Protein AF-A0A2M8LCT4-F1 (afdb_monomer)

Organism: NCBI:txid1975024

Structure (mmCIF, N/CA/C/O backbone):
data_AF-A0A2M8LCT4-F1
#
_entry.id   AF-A0A2M8LCT4-F1
#
loop_
_atom_site.group_PDB
_atom_site.id
_atom_site.type_symbol
_atom_site.label_atom_id
_atom_site.label_alt_id
_atom_site.label_comp_id
_atom_site.label_asym_id
_atom_site.label_entity_id
_atom_site.label_seq_id
_atom_site.pdbx_PDB_ins_code
_atom_site.Cartn_x
_atom_site.Cartn_y
_atom_site.Cartn_z
_atom_site.occupancy
_atom_site.B_iso_or_equiv
_atom_site.auth_seq_id
_atom_site.auth_comp_id
_atom_site.auth_asym_id
_atom_site.auth_atom_id
_atom_site.pdbx_PDB_model_num
ATOM 1 N N . MET A 1 1 ? -3.268 11.210 16.596 1.00 45.44 1 MET A N 1
ATOM 2 C CA . MET A 1 1 ? -3.326 10.700 17.987 1.00 45.44 1 MET A CA 1
ATOM 3 C C . MET A 1 1 ? -3.047 11.845 18.972 1.00 45.44 1 MET A C 1
ATOM 5 O O . MET A 1 1 ? -1.899 12.253 19.108 1.00 45.44 1 MET A O 1
ATOM 9 N N . LYS A 1 2 ? -4.068 12.430 19.618 1.00 29.05 2 LYS A N 1
ATOM 10 C CA . LYS A 1 2 ? -3.869 13.381 20.733 1.00 29.05 2 LYS A CA 1
ATOM 11 C C . LYS A 1 2 ? -3.917 12.581 22.035 1.00 29.05 2 LYS A C 1
ATOM 13 O O . LYS A 1 2 ? -4.953 12.016 22.354 1.00 29.05 2 LYS A O 1
ATOM 18 N N . ARG A 1 3 ? -2.804 12.500 22.772 1.00 35.28 3 ARG A N 1
ATOM 19 C CA . ARG A 1 3 ? -2.816 11.950 24.136 1.00 35.28 3 ARG A CA 1
ATOM 20 C C . ARG A 1 3 ? -3.340 13.025 25.076 1.00 35.28 3 ARG A C 1
ATOM 22 O O . ARG A 1 3 ? -2.606 13.949 25.411 1.00 35.28 3 ARG A O 1
ATOM 29 N N . VAL A 1 4 ? -4.581 12.884 25.515 1.00 40.88 4 VAL A N 1
ATOM 30 C CA . VAL A 1 4 ? -5.091 13.583 26.694 1.00 40.88 4 VAL A CA 1
ATOM 31 C C . VAL A 1 4 ? -5.464 12.484 27.693 1.00 40.88 4 VAL A C 1
ATOM 33 O O . VAL A 1 4 ? -6.215 11.571 27.370 1.00 40.88 4 VAL A O 1
ATOM 36 N N . SER A 1 5 ? -4.815 12.490 28.860 1.00 39.59 5 SER A N 1
ATOM 37 C CA . SER A 1 5 ? -5.159 11.672 30.040 1.00 39.59 5 SER A CA 1
ATOM 38 C C . SER A 1 5 ? -5.339 10.149 29.860 1.00 39.59 5 SER A C 1
ATOM 40 O O . SER A 1 5 ? -6.314 9.591 30.348 1.00 39.59 5 SER A O 1
ATOM 42 N N . GLY A 1 6 ? -4.413 9.440 29.200 1.00 42.62 6 GLY A N 1
ATOM 43 C CA . GLY A 1 6 ? -4.412 7.960 29.196 1.00 42.62 6 GLY A CA 1
ATOM 44 C C . GLY A 1 6 ? -5.571 7.294 28.437 1.00 42.62 6 GLY A C 1
ATOM 45 O O . GLY A 1 6 ? -5.682 6.071 28.446 1.00 42.62 6 GLY A O 1
ATOM 46 N N . ILE A 1 7 ? -6.403 8.083 27.757 1.00 41.94 7 ILE A N 1
ATOM 47 C CA . ILE A 1 7 ? -7.499 7.625 26.910 1.00 41.94 7 ILE A CA 1
ATOM 48 C C . ILE A 1 7 ? -7.007 7.696 25.460 1.00 41.94 7 ILE A C 1
ATOM 50 O O . ILE A 1 7 ? -6.542 8.741 25.002 1.00 41.94 7 ILE A O 1
ATOM 54 N N . VAL A 1 8 ? -7.050 6.567 24.748 1.00 48.81 8 VAL A N 1
ATOM 55 C CA . VAL A 1 8 ? -6.755 6.504 23.310 1.00 48.81 8 VAL A CA 1
ATOM 56 C C . VAL A 1 8 ? -8.085 6.454 22.572 1.00 48.81 8 VAL A C 1
ATOM 58 O O . VAL A 1 8 ? -8.769 5.435 22.592 1.00 48.81 8 VAL A O 1
ATOM 61 N N . GLU A 1 9 ? -8.466 7.568 21.955 1.00 51.34 9 GLU A N 1
ATOM 62 C CA . GLU A 1 9 ? -9.637 7.643 21.080 1.00 51.34 9 GLU A CA 1
ATOM 63 C C . GLU A 1 9 ? -9.247 7.251 19.653 1.00 51.34 9 GLU A C 1
ATOM 65 O O . GLU A 1 9 ? -8.286 7.786 19.088 1.00 51.34 9 GLU A O 1
ATOM 70 N N . ASN A 1 10 ? -9.996 6.312 19.069 1.00 56.50 10 ASN A N 1
ATOM 71 C CA . ASN A 1 10 ? -9.787 5.874 17.696 1.00 56.50 10 ASN A CA 1
ATOM 72 C C . ASN A 1 10 ? -10.586 6.743 16.707 1.00 56.50 10 ASN A C 1
ATOM 74 O O . ASN A 1 10 ? -11.798 6.569 16.540 1.00 56.50 10 ASN A O 1
ATOM 78 N N . TYR A 1 11 ? -9.889 7.659 16.036 1.00 60.97 11 TYR A N 1
ATOM 79 C CA . TYR A 1 11 ? -10.403 8.459 14.920 1.00 60.97 11 TYR A CA 1
ATOM 80 C C . TYR A 1 11 ? -10.059 7.775 13.593 1.00 60.97 11 TYR A C 1
ATOM 82 O O . TYR A 1 11 ? -9.207 8.248 12.848 1.00 60.97 11 TYR A O 1
ATOM 90 N N . TYR A 1 12 ? -10.676 6.619 13.353 1.00 68.44 12 TYR A N 1
ATOM 91 C CA . TYR A 1 12 ? -10.445 5.816 12.155 1.00 68.44 12 TYR A CA 1
ATOM 92 C C . TYR A 1 12 ? -11.190 6.321 10.908 1.00 68.44 12 TYR A C 1
ATOM 94 O O . TYR A 1 12 ? -10.538 6.490 9.879 1.00 68.44 12 TYR A O 1
ATOM 102 N N . PRO A 1 13 ? -12.511 6.594 10.940 1.00 71.94 13 PRO A N 1
ATOM 103 C CA . PRO A 1 13 ? -13.181 7.109 9.753 1.00 71.94 13 PRO A CA 1
ATOM 104 C C . PRO A 1 13 ? -12.721 8.537 9.426 1.00 71.94 13 PRO A C 1
ATOM 106 O O . PRO A 1 13 ? -12.464 9.356 10.318 1.00 71.94 13 PRO A O 1
ATOM 109 N N . ILE A 1 14 ? -12.637 8.840 8.130 1.00 71.25 14 ILE A N 1
ATOM 110 C CA . ILE A 1 14 ? -12.390 10.197 7.627 1.00 71.25 14 ILE A CA 1
ATOM 111 C C . ILE A 1 14 ? -13.725 10.944 7.673 1.00 71.25 14 ILE A C 1
ATOM 113 O O . ILE A 1 14 ? -14.616 10.689 6.864 1.00 71.25 14 ILE A O 1
ATOM 117 N N . LEU A 1 15 ? -13.879 11.842 8.646 1.00 74.00 15 LEU A N 1
ATOM 118 C CA . LEU A 1 15 ? -15.118 12.598 8.868 1.00 74.00 15 LEU A CA 1
ATOM 119 C C . LEU A 1 15 ? -14.940 14.101 8.622 1.00 74.00 15 LEU A C 1
ATOM 121 O O . LEU A 1 15 ? -15.905 14.787 8.295 1.00 74.00 15 LEU A O 1
ATOM 125 N N . GLU A 1 16 ? -13.717 14.616 8.754 1.00 74.88 16 GLU A N 1
ATOM 126 C CA . GLU A 1 16 ? -13.397 16.038 8.622 1.00 74.88 16 GLU A CA 1
ATOM 127 C C . GLU A 1 16 ? -12.489 16.324 7.420 1.00 74.88 16 GLU A C 1
ATOM 129 O O . GLU A 1 16 ? -11.596 15.542 7.100 1.00 74.88 16 GLU A O 1
ATOM 134 N N . GLU A 1 17 ? -12.644 17.501 6.806 1.00 71.31 17 GLU A N 1
ATOM 135 C CA . GLU A 1 17 ? -11.885 17.930 5.618 1.00 71.31 17 GLU A CA 1
ATOM 136 C C . GLU A 1 17 ? -10.357 17.880 5.826 1.00 71.31 17 GLU A C 1
ATOM 138 O O . GLU A 1 17 ? -9.614 17.398 4.976 1.00 71.31 17 GLU A O 1
ATOM 143 N N . LYS A 1 18 ? -9.886 18.251 7.023 1.00 72.56 18 LYS A N 1
ATOM 144 C CA . LYS A 1 18 ? -8.459 18.219 7.390 1.00 72.56 18 LYS A CA 1
ATOM 145 C C . LYS A 1 18 ? -7.832 16.818 7.366 1.00 72.56 18 LYS A C 1
ATOM 147 O O . LYS A 1 18 ? -6.611 16.701 7.350 1.00 72.56 18 LYS A O 1
ATOM 152 N N . GLN A 1 19 ? -8.641 15.758 7.459 1.00 70.06 19 GLN A N 1
ATOM 153 C CA . GLN A 1 19 ? -8.144 14.382 7.409 1.00 70.06 19 GLN A CA 1
ATOM 154 C C . GLN A 1 19 ? -7.833 13.973 5.966 1.00 70.06 19 GLN A C 1
ATOM 156 O O . GLN A 1 19 ? -6.891 13.219 5.759 1.00 70.06 19 GLN A O 1
ATOM 161 N N . TYR A 1 20 ? -8.542 14.529 4.974 1.00 67.81 20 TYR A N 1
ATOM 162 C CA . TYR A 1 20 ? -8.354 14.173 3.568 1.00 67.81 20 TYR A CA 1
ATOM 163 C C . TYR A 1 20 ? -6.941 14.491 3.077 1.00 67.81 20 TYR A C 1
ATOM 165 O O . TYR A 1 20 ? -6.348 13.656 2.406 1.00 67.81 20 TYR A O 1
ATOM 173 N N . GLU A 1 21 ? -6.361 15.633 3.463 1.00 65.44 21 GLU A N 1
ATOM 174 C CA . GLU A 1 21 ? -5.018 16.049 3.015 1.00 65.44 21 GLU A CA 1
ATOM 175 C C . GLU A 1 21 ? -3.905 15.037 3.339 1.00 65.44 21 GLU A C 1
ATOM 177 O O . GLU A 1 21 ? -2.879 15.016 2.662 1.00 65.44 21 GLU A O 1
ATOM 182 N N . ALA A 1 22 ? -4.098 14.195 4.359 1.00 66.69 22 ALA A N 1
ATOM 183 C CA . ALA A 1 22 ? -3.139 13.172 4.774 1.00 66.69 22 ALA A CA 1
ATOM 184 C C . ALA A 1 22 ? -3.556 11.740 4.382 1.00 66.69 22 ALA A C 1
ATOM 186 O O . ALA A 1 22 ? -2.864 10.791 4.751 1.00 66.69 22 ALA A O 1
ATOM 187 N N . SER A 1 23 ? -4.672 11.576 3.666 1.00 70.81 23 SER A N 1
ATOM 188 C CA . SER A 1 23 ? -5.305 10.275 3.406 1.00 70.81 23 SER A CA 1
ATOM 189 C C . SER A 1 23 ? -5.198 9.782 1.962 1.00 70.81 23 SER A C 1
ATOM 191 O O . SER A 1 23 ? -5.630 8.665 1.693 1.00 70.81 23 SER A O 1
ATOM 193 N N . PHE A 1 24 ? -4.632 10.571 1.049 1.00 82.88 24 PHE A N 1
ATOM 194 C CA . PHE A 1 24 ? -4.376 10.166 -0.334 1.00 82.88 24 PHE A CA 1
ATOM 195 C C . PHE A 1 24 ? -2.974 10.588 -0.780 1.00 82.88 24 PHE A C 1
ATOM 197 O O . PHE A 1 24 ? -2.354 11.503 -0.228 1.00 82.88 24 PHE A O 1
ATOM 204 N N . PHE A 1 25 ? -2.454 9.912 -1.795 1.00 87.00 25 PHE A N 1
ATOM 205 C CA . PHE A 1 25 ? -1.185 10.219 -2.422 1.00 87.00 25 PHE A CA 1
ATOM 206 C C . PHE A 1 25 ? -1.197 11.639 -2.999 1.00 87.00 25 PHE A C 1
ATOM 208 O O . PHE A 1 25 ? -2.123 12.011 -3.721 1.00 87.00 25 PHE A O 1
ATOM 215 N N . PRO A 1 26 ? -0.122 12.423 -2.807 1.00 89.31 26 PRO A N 1
ATOM 216 C CA . PRO A 1 26 ? 0.034 13.693 -3.502 1.00 89.31 26 PRO A CA 1
ATOM 217 C C . PRO A 1 26 ? -0.147 13.541 -5.016 1.00 89.31 26 PRO A C 1
ATOM 219 O O . PRO A 1 26 ? 0.281 12.539 -5.592 1.00 89.31 26 PRO A O 1
ATOM 222 N N . TRP A 1 27 ? -0.693 14.561 -5.680 1.00 89.12 27 TRP A N 1
ATOM 223 C CA . TRP A 1 27 ? -0.995 14.536 -7.122 1.00 89.12 27 TRP A CA 1
ATOM 224 C C . TRP A 1 27 ? 0.219 14.199 -8.011 1.00 89.12 27 TRP A C 1
ATOM 226 O O . TRP A 1 27 ? 0.068 13.677 -9.112 1.00 89.12 27 TRP A O 1
ATOM 236 N N . TYR A 1 28 ? 1.436 14.460 -7.524 1.00 92.94 28 TYR A N 1
ATOM 237 C CA . TYR A 1 28 ? 2.694 14.160 -8.211 1.00 92.94 28 TYR A CA 1
ATOM 238 C C . TYR A 1 28 ? 3.213 12.727 -7.985 1.00 92.94 28 TYR A C 1
ATOM 240 O O . TYR A 1 28 ? 4.224 12.345 -8.574 1.00 92.94 28 TYR A O 1
ATOM 248 N N . SER A 1 29 ? 2.559 11.916 -7.150 1.00 93.81 29 SER A N 1
ATOM 249 C CA . SER A 1 29 ? 3.045 10.578 -6.771 1.00 93.81 29 SER A CA 1
ATOM 250 C C . SER A 1 29 ? 3.181 9.640 -7.966 1.00 93.81 29 SER A C 1
ATOM 252 O O . SER A 1 29 ? 4.176 8.926 -8.060 1.00 93.81 29 SER A O 1
ATOM 254 N N . LEU A 1 30 ? 2.252 9.699 -8.931 1.00 95.00 30 LEU A N 1
ATOM 255 C CA . LEU A 1 30 ? 2.335 8.890 -10.151 1.00 95.00 30 LEU A CA 1
ATOM 256 C C . LEU A 1 30 ? 3.608 9.199 -10.940 1.00 95.00 30 LEU A C 1
ATOM 258 O O . LEU A 1 30 ? 4.281 8.280 -11.403 1.00 95.00 30 LEU A O 1
ATOM 262 N N . LEU A 1 31 ? 3.959 10.481 -11.062 1.00 96.88 31 LEU A N 1
ATOM 263 C CA . LEU A 1 31 ? 5.173 10.912 -11.749 1.00 96.88 31 LEU A CA 1
ATOM 264 C C . LEU A 1 31 ? 6.424 10.426 -11.011 1.00 96.88 31 LEU A C 1
ATOM 266 O O . LEU A 1 31 ? 7.339 9.905 -11.642 1.00 96.88 31 LEU A O 1
ATOM 270 N N . VAL A 1 32 ? 6.453 10.567 -9.683 1.00 97.12 32 VAL A N 1
ATOM 271 C CA . VAL A 1 32 ? 7.595 10.154 -8.856 1.00 97.12 32 VA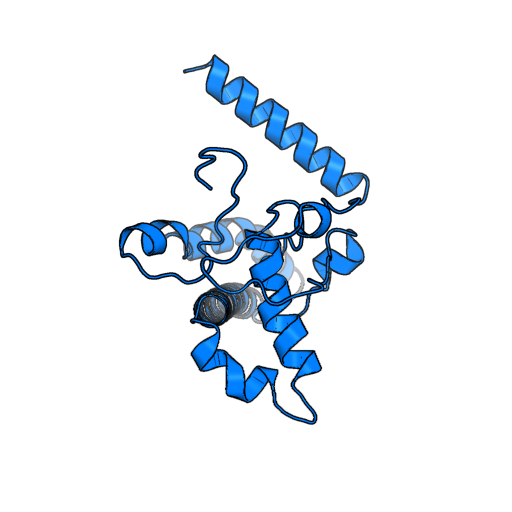L A CA 1
ATOM 272 C C . VAL A 1 32 ? 7.803 8.642 -8.921 1.00 97.12 32 VAL A C 1
ATOM 274 O O . VAL A 1 32 ? 8.909 8.198 -9.227 1.00 97.12 32 VAL A O 1
ATOM 277 N N . PHE A 1 33 ? 6.757 7.842 -8.696 1.00 96.38 33 PHE A N 1
ATOM 278 C CA . PHE A 1 33 ? 6.856 6.382 -8.775 1.00 96.38 33 PHE A CA 1
ATOM 279 C C . PHE A 1 33 ? 7.216 5.909 -10.180 1.00 96.38 33 PHE A C 1
ATOM 281 O O . PHE A 1 33 ? 8.072 5.037 -10.326 1.00 96.38 33 PHE A O 1
ATOM 288 N N . SER A 1 34 ? 6.630 6.527 -11.209 1.00 97.38 34 SER A N 1
ATOM 289 C CA . SER A 1 34 ? 7.002 6.251 -12.597 1.00 97.38 34 SER A CA 1
ATOM 290 C C . SER A 1 34 ? 8.481 6.539 -12.829 1.00 97.38 34 SER A C 1
ATOM 292 O O . SER A 1 34 ? 9.182 5.659 -13.311 1.00 97.38 34 SER A O 1
ATOM 294 N N . GLY A 1 35 ? 8.976 7.709 -12.415 1.00 97.88 35 GLY A N 1
ATOM 295 C CA . GLY A 1 35 ? 10.376 8.100 -12.584 1.00 97.88 35 GLY A CA 1
ATOM 296 C C . GLY A 1 35 ? 11.363 7.178 -11.865 1.00 97.88 35 GLY A C 1
ATOM 297 O O . GLY A 1 35 ? 12.400 6.839 -12.430 1.00 97.88 35 GLY A O 1
ATOM 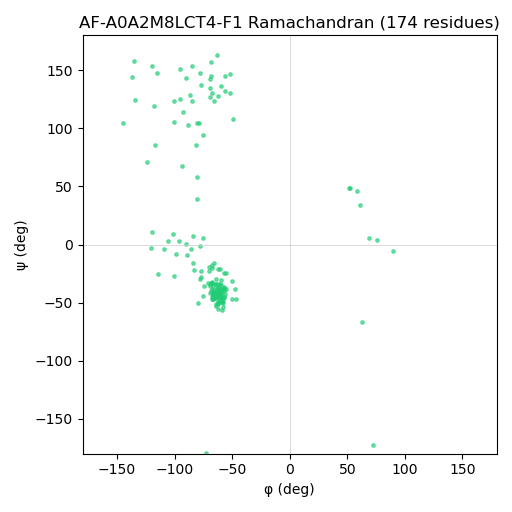298 N N . ILE A 1 36 ? 11.028 6.718 -10.654 1.00 97.62 36 ILE A N 1
ATOM 299 C CA . ILE A 1 36 ? 11.837 5.736 -9.913 1.00 97.62 36 ILE A CA 1
ATOM 300 C C . ILE A 1 36 ? 11.862 4.377 -10.634 1.00 97.62 36 ILE A C 1
ATOM 302 O O . ILE A 1 36 ? 12.907 3.730 -10.672 1.00 97.62 36 ILE A O 1
ATOM 306 N N . ALA A 1 37 ? 10.740 3.942 -11.215 1.00 97.25 37 ALA A N 1
ATOM 307 C CA . ALA A 1 37 ? 10.619 2.644 -11.882 1.00 97.25 37 ALA A CA 1
ATOM 308 C C . ALA A 1 37 ? 11.135 2.636 -13.335 1.00 97.25 37 ALA A C 1
ATOM 310 O O . ALA A 1 37 ? 11.492 1.576 -13.859 1.00 97.25 37 ALA A O 1
ATOM 311 N N . THR A 1 38 ? 11.207 3.801 -13.992 1.00 98.19 38 THR A N 1
ATOM 312 C CA . THR A 1 38 ? 11.632 3.948 -15.393 1.00 98.19 38 THR A CA 1
ATOM 313 C C . THR A 1 38 ? 12.950 3.234 -15.711 1.00 98.19 38 THR A C 1
ATOM 315 O O . THR A 1 38 ? 12.969 2.518 -16.712 1.00 98.19 38 THR A O 1
ATOM 318 N N . PRO A 1 39 ? 14.040 3.349 -14.920 1.00 98.25 39 PRO A N 1
ATOM 319 C CA . PRO A 1 39 ? 15.295 2.657 -15.223 1.00 98.25 39 PRO A CA 1
ATOM 320 C C . PRO A 1 39 ? 15.119 1.138 -15.341 1.00 98.25 39 PRO A C 1
ATOM 322 O O . PRO A 1 39 ? 15.653 0.517 -16.259 1.00 98.25 39 PRO A O 1
ATOM 325 N N . THR A 1 40 ? 14.307 0.547 -14.462 1.00 97.75 40 THR A N 1
ATOM 326 C CA . THR A 1 40 ? 13.966 -0.877 -14.496 1.00 97.75 40 THR A CA 1
ATOM 327 C C . THR A 1 40 ? 13.142 -1.223 -15.734 1.00 97.75 40 THR A C 1
ATOM 329 O O . THR A 1 40 ? 13.443 -2.205 -16.412 1.00 97.75 40 THR A O 1
ATOM 332 N N . PHE A 1 41 ? 12.139 -0.412 -16.081 1.00 98.00 41 PHE A N 1
ATOM 333 C CA . PHE A 1 41 ? 11.329 -0.648 -17.280 1.00 98.00 41 PHE A CA 1
ATOM 334 C C . PHE A 1 41 ? 12.143 -0.529 -18.568 1.00 98.00 41 PHE A C 1
ATOM 336 O O . PHE A 1 41 ? 11.993 -1.367 -19.451 1.00 98.00 41 PHE A O 1
ATOM 343 N N . VAL A 1 42 ? 13.030 0.463 -18.669 1.00 98.19 42 VAL A N 1
ATOM 344 C CA . VAL A 1 42 ? 13.933 0.638 -19.817 1.00 98.19 42 VAL A CA 1
ATOM 345 C C . VAL A 1 42 ? 14.874 -0.555 -19.946 1.00 98.19 42 VAL A C 1
ATOM 347 O O . VAL A 1 42 ? 15.027 -1.087 -21.044 1.00 98.19 42 VAL A O 1
ATOM 350 N N . PHE A 1 43 ? 15.453 -1.020 -18.835 1.00 98.25 43 PHE A N 1
ATOM 351 C CA . PHE A 1 43 ? 16.296 -2.214 -18.832 1.00 98.25 43 PHE A CA 1
ATOM 352 C C . PHE A 1 43 ? 15.541 -3.443 -19.356 1.00 98.25 43 PHE A C 1
ATOM 354 O O . PHE A 1 43 ? 16.009 -4.111 -20.276 1.00 98.25 43 PHE A O 1
ATOM 361 N N . PHE A 1 44 ? 14.344 -3.722 -18.837 1.00 98.12 44 PHE A N 1
ATOM 362 C CA . PHE A 1 44 ? 13.563 -4.877 -19.286 1.00 98.12 44 PHE A CA 1
ATOM 363 C C . PHE A 1 44 ? 13.021 -4.725 -20.710 1.00 98.12 44 PHE A C 1
ATOM 365 O O . PHE A 1 44 ? 12.979 -5.711 -21.440 1.00 98.12 44 PHE A O 1
ATOM 372 N N . GLN A 1 45 ? 12.659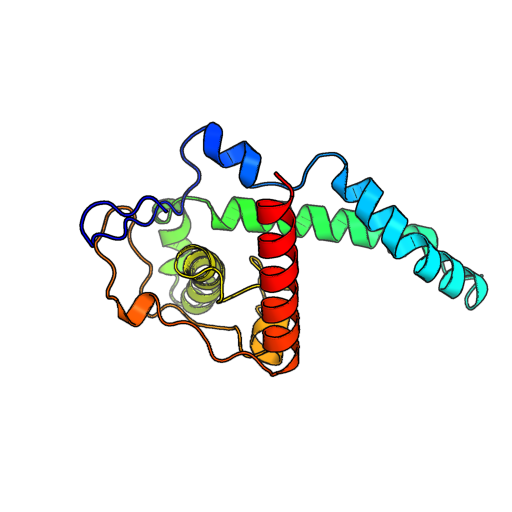 -3.514 -21.136 1.00 98.00 45 GLN A N 1
ATOM 373 C CA . GLN A 1 45 ? 12.282 -3.235 -22.522 1.00 98.00 45 GLN A CA 1
ATOM 374 C C . GLN A 1 45 ? 13.450 -3.498 -23.477 1.00 98.00 45 GLN A C 1
ATOM 376 O O . GLN A 1 45 ? 13.235 -3.982 -24.583 1.00 98.00 45 GLN A O 1
ATOM 381 N N . TRP A 1 46 ? 14.681 -3.197 -23.057 1.00 97.75 46 TRP A N 1
ATOM 382 C CA . TRP A 1 46 ? 15.881 -3.479 -23.839 1.00 97.75 46 TRP A CA 1
ATOM 383 C C . TRP A 1 46 ? 16.171 -4.983 -23.944 1.00 97.75 46 TRP A C 1
ATOM 385 O O . TRP A 1 46 ? 16.478 -5.465 -25.032 1.00 97.75 46 TRP A O 1
ATOM 395 N N . VAL A 1 47 ? 16.018 -5.735 -22.848 1.00 98.31 47 VAL A N 1
ATOM 396 C CA . VAL A 1 47 ? 16.200 -7.201 -22.835 1.00 98.31 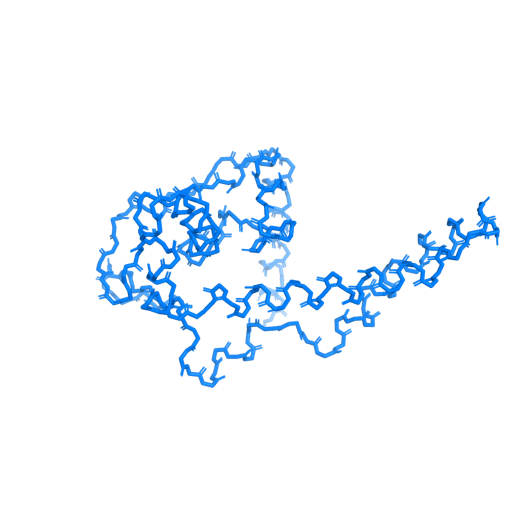47 VAL A CA 1
ATOM 397 C C . VAL A 1 47 ? 15.087 -7.924 -23.607 1.00 98.31 47 VAL A C 1
ATOM 399 O O . VAL A 1 47 ? 15.348 -8.916 -24.286 1.00 98.31 47 VAL A O 1
ATOM 402 N N . PHE A 1 48 ? 13.852 -7.420 -23.540 1.00 97.75 48 PHE A N 1
ATOM 403 C CA . PHE A 1 48 ? 12.667 -8.014 -24.165 1.00 97.75 48 PHE A CA 1
ATOM 404 C C . PHE A 1 48 ? 11.961 -7.009 -25.096 1.00 97.75 48 PHE A C 1
ATOM 406 O O . PHE A 1 48 ? 10.855 -6.551 -24.795 1.00 97.75 48 PHE A O 1
ATOM 413 N N . PRO A 1 49 ? 12.558 -6.668 -26.254 1.00 96.19 49 PRO A N 1
ATOM 414 C CA . PRO A 1 49 ? 12.106 -5.556 -27.098 1.00 96.19 49 PRO A CA 1
ATOM 415 C C . PRO A 1 49 ? 10.737 -5.765 -27.750 1.00 96.19 49 PRO A C 1
ATOM 417 O O . PRO A 1 49 ? 10.100 -4.797 -28.152 1.00 96.19 49 PRO A O 1
ATOM 420 N N . THR A 1 50 ? 10.269 -7.008 -27.856 1.00 97.75 50 THR A N 1
ATOM 421 C CA . THR A 1 50 ? 8.959 -7.341 -28.434 1.00 97.75 50 THR A CA 1
ATOM 422 C C . THR A 1 50 ? 7.810 -7.222 -27.435 1.00 97.75 50 THR A C 1
ATOM 424 O O . THR A 1 50 ? 6.650 -7.196 -27.846 1.00 97.75 50 THR A O 1
ATOM 427 N N . LEU A 1 51 ? 8.104 -7.155 -26.133 1.00 97.31 51 LEU A N 1
ATOM 428 C CA . LEU A 1 51 ? 7.092 -6.998 -25.093 1.00 97.31 51 LEU A CA 1
ATOM 429 C C . LEU A 1 51 ? 6.839 -5.509 -24.822 1.00 97.31 51 LEU A C 1
ATOM 431 O O . LEU A 1 51 ? 7.786 -4.725 -24.811 1.00 97.31 51 LEU A O 1
ATOM 435 N N . PRO A 1 52 ? 5.593 -5.090 -24.547 1.00 97.25 52 PRO A N 1
ATOM 436 C CA . PRO A 1 52 ? 5.266 -3.696 -24.254 1.00 97.25 52 PRO A CA 1
ATOM 437 C C . PRO A 1 52 ? 5.582 -3.345 -22.788 1.00 97.25 52 PRO A C 1
ATOM 439 O O . PRO A 1 52 ? 4.695 -2.946 -22.035 1.00 97.25 52 PRO A O 1
ATOM 442 N N . ILE A 1 53 ? 6.837 -3.514 -22.360 1.00 98.06 53 ILE A N 1
ATOM 443 C CA . ILE A 1 53 ? 7.258 -3.360 -20.958 1.00 98.06 53 ILE A CA 1
ATOM 444 C C . ILE A 1 53 ? 7.000 -1.946 -20.444 1.00 98.06 53 ILE A C 1
ATOM 446 O O . ILE A 1 53 ? 6.475 -1.796 -19.345 1.00 98.06 53 ILE A O 1
ATOM 450 N N . LEU A 1 54 ? 7.328 -0.910 -21.222 1.00 97.19 54 LEU A N 1
ATOM 451 C CA . LEU A 1 54 ? 7.103 0.475 -20.793 1.00 97.19 54 LEU A CA 1
ATOM 452 C C . LEU A 1 54 ? 5.612 0.759 -20.580 1.00 97.19 54 LEU A C 1
ATOM 454 O O . LEU A 1 54 ? 5.225 1.261 -19.528 1.00 97.19 54 LEU A O 1
ATOM 458 N N . LEU A 1 55 ? 4.770 0.392 -21.551 1.00 97.56 55 LEU A N 1
ATOM 459 C CA . LEU A 1 55 ? 3.324 0.583 -21.452 1.00 97.56 55 LEU A CA 1
ATOM 460 C C . LEU A 1 55 ? 2.748 -0.215 -20.275 1.00 97.56 55 LEU A C 1
ATOM 462 O O . LEU A 1 55 ? 2.077 0.356 -19.423 1.00 97.56 55 LEU A O 1
ATOM 466 N N . GLY A 1 56 ? 3.062 -1.511 -20.190 1.00 97.50 56 GLY A N 1
ATOM 467 C CA . GLY A 1 56 ? 2.587 -2.381 -19.116 1.00 97.50 56 GLY A CA 1
ATOM 468 C C . GLY A 1 56 ? 3.071 -1.942 -17.734 1.00 97.50 56 GLY A C 1
ATOM 469 O O . GLY A 1 56 ? 2.296 -1.966 -16.783 1.00 97.50 56 GLY A O 1
ATOM 470 N N . GLY A 1 57 ? 4.318 -1.482 -17.625 1.00 97.12 57 GLY A N 1
ATOM 471 C CA . GLY A 1 57 ? 4.906 -0.979 -16.387 1.00 97.12 57 GLY A CA 1
ATOM 472 C C . GLY A 1 57 ? 4.205 0.278 -15.880 1.00 97.12 57 GLY A C 1
ATOM 473 O O . GLY A 1 57 ? 3.731 0.297 -14.744 1.00 97.12 57 GLY A O 1
ATOM 474 N N . TYR A 1 58 ? 4.063 1.306 -16.724 1.00 98.00 58 TYR A N 1
ATOM 475 C CA . TYR A 1 58 ? 3.376 2.540 -16.326 1.00 98.00 58 TYR A CA 1
ATOM 476 C C . TYR A 1 58 ? 1.882 2.323 -16.072 1.00 98.00 58 TYR A C 1
ATOM 478 O O . TYR A 1 58 ? 1.354 2.835 -15.084 1.00 98.00 58 TYR A O 1
ATOM 486 N N . SER A 1 59 ? 1.201 1.524 -16.903 1.00 97.75 59 SER A N 1
ATOM 487 C CA . SER A 1 59 ? -0.191 1.136 -16.646 1.00 97.75 59 SER A CA 1
ATOM 488 C C . SER A 1 59 ? -0.328 0.354 -15.339 1.00 97.75 59 SER A C 1
ATOM 490 O O . SER A 1 59 ? -1.282 0.578 -14.601 1.00 97.75 59 SER A O 1
ATOM 492 N N . GLY A 1 60 ? 0.636 -0.513 -15.019 1.00 95.81 60 GLY A N 1
ATOM 493 C CA . GLY A 1 60 ? 0.689 -1.252 -13.760 1.00 95.81 60 GLY A CA 1
ATOM 494 C C . GLY A 1 60 ? 0.826 -0.338 -12.543 1.00 95.81 60 GLY A C 1
ATOM 495 O O . GLY A 1 60 ? 0.089 -0.514 -11.577 1.00 95.81 60 GLY A O 1
ATOM 496 N N . ILE A 1 61 ? 1.696 0.678 -12.601 1.00 95.88 61 ILE A N 1
ATOM 497 C CA . ILE A 1 61 ? 1.820 1.684 -11.529 1.00 95.88 61 ILE A CA 1
ATOM 498 C C . ILE A 1 61 ? 0.507 2.451 -11.364 1.00 95.88 61 ILE A C 1
ATOM 500 O O . ILE A 1 61 ?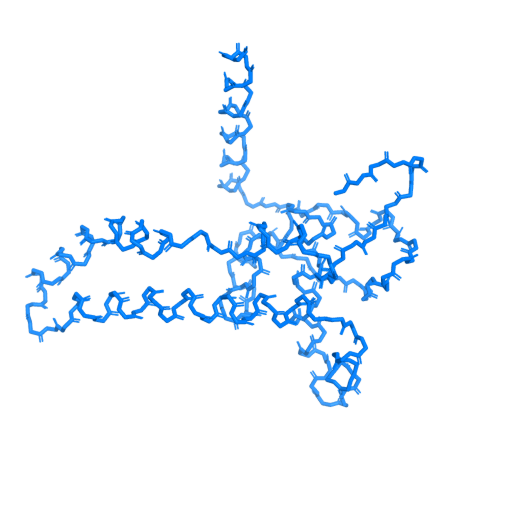 -0.006 2.545 -10.251 1.00 95.88 61 ILE A O 1
ATOM 504 N N . ALA A 1 62 ? -0.059 2.964 -12.460 1.00 95.62 62 ALA A N 1
ATOM 505 C CA . ALA A 1 62 ? -1.304 3.726 -12.415 1.00 95.62 62 ALA A CA 1
ATOM 506 C C . ALA A 1 62 ? -2.460 2.896 -11.832 1.00 95.62 62 ALA A C 1
ATOM 508 O O . ALA A 1 62 ? -3.178 3.367 -10.951 1.00 95.62 62 ALA A O 1
ATOM 509 N N . LEU A 1 63 ? -2.602 1.641 -12.273 1.00 94.56 63 LEU A N 1
ATOM 510 C CA . LEU A 1 63 ? -3.613 0.722 -11.757 1.00 94.56 63 LEU A CA 1
ATOM 511 C C . LEU A 1 63 ? -3.372 0.383 -10.281 1.00 94.56 63 LEU A C 1
ATOM 513 O O . LEU A 1 63 ? -4.319 0.370 -9.501 1.00 94.56 63 LEU A O 1
ATOM 517 N N . SER A 1 64 ? -2.120 0.147 -9.883 1.00 91.81 64 SER A N 1
ATOM 518 C CA . SER A 1 64 ? -1.768 -0.127 -8.488 1.00 91.81 64 SER A CA 1
ATOM 519 C C . SER A 1 64 ? -2.129 1.044 -7.578 1.00 91.81 64 SER A C 1
ATOM 521 O O . SER A 1 64 ? -2.702 0.824 -6.515 1.00 91.81 64 SER A O 1
ATOM 523 N N . MET A 1 65 ? -1.825 2.277 -7.991 1.00 92.12 65 MET A N 1
ATOM 524 C CA . MET A 1 65 ? -2.189 3.475 -7.233 1.00 92.12 65 MET A CA 1
ATOM 525 C C . MET A 1 65 ? -3.704 3.649 -7.148 1.00 92.12 65 MET A C 1
ATOM 527 O O . MET A 1 65 ? -4.224 3.880 -6.063 1.00 92.12 65 MET A O 1
ATOM 531 N N . LEU A 1 66 ? -4.419 3.489 -8.266 1.00 92.00 66 LEU A N 1
ATOM 532 C CA . LEU A 1 66 ? -5.879 3.580 -8.294 1.00 92.00 66 LEU A CA 1
ATOM 533 C C . LEU A 1 66 ? -6.526 2.574 -7.336 1.00 92.00 66 LEU A C 1
ATOM 535 O O . LEU A 1 66 ? -7.427 2.930 -6.577 1.00 92.00 66 LEU A O 1
ATOM 539 N N . LEU A 1 67 ? -6.080 1.318 -7.382 1.00 90.62 67 LEU A N 1
ATOM 540 C CA . LEU A 1 67 ? -6.617 0.257 -6.536 1.00 90.62 67 LEU A CA 1
ATOM 541 C C . LEU A 1 67 ? -6.287 0.492 -5.063 1.00 90.62 67 LEU A C 1
ATOM 543 O O . LEU A 1 67 ? -7.169 0.310 -4.229 1.00 90.62 67 LEU A O 1
ATOM 547 N N . TYR A 1 68 ? -5.061 0.926 -4.757 1.00 89.50 68 TYR A N 1
ATOM 548 C CA . TYR A 1 68 ? -4.669 1.307 -3.403 1.00 89.50 68 TYR A CA 1
ATOM 549 C C . TYR A 1 68 ? -5.573 2.417 -2.863 1.00 89.50 68 TYR A C 1
ATOM 551 O O . TYR A 1 68 ? -6.196 2.229 -1.829 1.00 89.50 68 TYR A O 1
ATOM 559 N N . GLU A 1 69 ? -5.717 3.528 -3.590 1.00 89.81 69 GLU A N 1
ATOM 560 C CA . GLU A 1 69 ? -6.541 4.668 -3.163 1.00 89.81 69 GLU A CA 1
ATOM 561 C C . GLU A 1 69 ? -8.009 4.287 -2.992 1.00 89.81 69 GLU A C 1
ATOM 563 O O . GLU A 1 69 ? -8.649 4.650 -2.008 1.00 89.81 69 GLU A O 1
ATOM 568 N N . THR A 1 70 ? -8.548 3.515 -3.938 1.00 89.56 70 THR A N 1
ATOM 569 C CA . THR A 1 70 ? -9.941 3.061 -3.876 1.00 89.56 70 THR A CA 1
ATOM 570 C C . THR A 1 70 ? -10.166 2.182 -2.651 1.00 89.56 70 THR A C 1
ATOM 572 O O . THR A 1 70 ? -11.145 2.369 -1.932 1.00 89.56 70 THR A O 1
ATOM 575 N N . LEU A 1 71 ? -9.267 1.229 -2.399 1.00 88.31 71 LEU A N 1
ATOM 576 C CA . LEU A 1 71 ? -9.382 0.336 -1.254 1.00 88.31 71 LEU A CA 1
ATOM 577 C C . LEU A 1 71 ? -9.185 1.088 0.066 1.00 88.31 71 LEU A C 1
ATOM 579 O O . LEU A 1 71 ? -10.007 0.938 0.962 1.00 88.31 71 LEU A O 1
ATOM 583 N N . HIS A 1 72 ? -8.174 1.949 0.147 1.00 88.25 72 HIS A N 1
ATOM 584 C CA . HIS A 1 72 ? -7.898 2.794 1.304 1.00 88.25 72 HIS A CA 1
ATOM 585 C C . HIS A 1 72 ? -9.098 3.690 1.653 1.00 88.25 72 HIS A C 1
ATOM 587 O O . HIS A 1 72 ? -9.534 3.758 2.804 1.00 88.25 72 HIS A O 1
ATOM 593 N N . ALA A 1 73 ? -9.712 4.316 0.644 1.00 87.56 73 ALA A N 1
ATOM 594 C CA . ALA A 1 73 ? -10.922 5.111 0.824 1.00 87.56 73 ALA A CA 1
ATOM 595 C C . ALA A 1 73 ? -12.103 4.268 1.329 1.00 87.56 73 ALA A C 1
ATOM 597 O O . ALA A 1 73 ? -12.853 4.727 2.191 1.00 87.56 73 ALA A O 1
ATOM 598 N N . LEU A 1 74 ? -12.271 3.040 0.820 1.00 87.56 74 LEU A N 1
ATOM 599 C CA . LEU A 1 74 ? -13.301 2.112 1.296 1.00 87.56 74 LEU A CA 1
ATOM 600 C C . LEU A 1 74 ? -13.053 1.682 2.745 1.00 87.56 74 LEU A C 1
ATOM 602 O O . LEU A 1 74 ? -13.995 1.654 3.537 1.00 87.56 74 LEU A O 1
ATOM 606 N N . GLU A 1 75 ? -11.811 1.362 3.103 1.00 87.25 75 GLU A N 1
ATOM 607 C CA . GLU A 1 75 ? -11.413 0.972 4.461 1.00 87.25 75 GLU A CA 1
ATOM 608 C C . GLU A 1 75 ? -11.722 2.086 5.472 1.00 87.25 75 GLU A C 1
ATOM 610 O O . GLU A 1 75 ? -12.185 1.806 6.572 1.00 87.25 75 GLU A O 1
ATOM 615 N N . HIS A 1 76 ? -11.597 3.350 5.066 1.00 86.75 76 HIS A N 1
ATOM 616 C CA . HIS A 1 76 ? -11.951 4.511 5.885 1.00 86.75 76 HIS A CA 1
ATOM 617 C C . HIS A 1 76 ? -13.452 4.834 5.976 1.00 86.75 76 HIS A C 1
ATOM 619 O O . HIS A 1 76 ? -13.839 5.778 6.677 1.00 86.75 76 HIS A O 1
ATOM 625 N N . VAL A 1 77 ? -14.319 4.075 5.301 1.00 85.06 77 VAL A N 1
ATOM 626 C CA . VAL A 1 77 ? -15.771 4.214 5.454 1.00 85.06 77 VAL A CA 1
ATOM 627 C C . VAL A 1 77 ? -16.204 3.733 6.842 1.00 85.06 77 VAL A C 1
ATOM 629 O O . VAL A 1 77 ? -15.711 2.734 7.355 1.00 85.06 77 VAL A O 1
ATOM 632 N N . ASP A 1 78 ? -17.178 4.425 7.436 1.00 82.06 78 ASP A N 1
ATOM 633 C CA . ASP A 1 78 ? -17.680 4.120 8.777 1.00 82.06 78 ASP A CA 1
ATOM 634 C C . ASP A 1 78 ? -18.190 2.672 8.932 1.00 82.06 78 ASP A C 1
ATOM 636 O O . ASP A 1 78 ? -18.805 2.094 8.024 1.00 82.06 78 ASP A O 1
ATOM 640 N N . VAL A 1 79 ? -17.978 2.100 10.121 1.00 83.06 79 VAL A N 1
ATOM 641 C CA . VAL A 1 79 ? -18.222 0.680 10.422 1.00 83.06 79 VAL A CA 1
ATOM 642 C C . VAL A 1 79 ? -19.680 0.281 10.199 1.00 83.06 79 VAL A C 1
ATOM 644 O O . VAL A 1 79 ? -19.961 -0.850 9.806 1.00 83.06 79 VAL A O 1
ATOM 647 N N . GLU A 1 80 ? -20.619 1.211 10.383 1.00 84.12 80 GLU A N 1
ATOM 648 C CA . GLU A 1 80 ? -22.048 0.968 10.170 1.00 84.12 80 GLU A CA 1
ATOM 649 C C . GLU A 1 80 ? -22.372 0.606 8.717 1.00 84.12 80 GLU A C 1
ATOM 651 O O . GLU A 1 80 ? -23.241 -0.228 8.464 1.00 84.12 80 GLU A O 1
ATOM 656 N N . ARG A 1 81 ? -21.641 1.168 7.747 1.00 86.00 81 ARG A N 1
ATOM 657 C CA . ARG A 1 81 ? -21.807 0.813 6.328 1.00 86.00 81 ARG A CA 1
ATOM 658 C C . ARG A 1 81 ? -21.146 -0.521 5.991 1.00 86.00 81 ARG A C 1
ATOM 660 O O . ARG A 1 81 ? -21.612 -1.218 5.093 1.00 86.00 81 ARG A O 1
ATOM 667 N N . TRP A 1 82 ? -20.103 -0.896 6.728 1.00 87.69 82 TRP A N 1
ATOM 668 C CA . TRP A 1 82 ? -19.456 -2.205 6.627 1.00 87.69 82 TRP A CA 1
ATOM 669 C C . TRP A 1 82 ? -20.245 -3.318 7.322 1.00 87.69 82 TRP A C 1
ATOM 671 O O . TRP A 1 82 ? -20.102 -4.485 6.956 1.00 87.69 82 TRP A O 1
ATOM 681 N N . ARG A 1 83 ? -21.103 -2.985 8.294 1.00 88.75 83 ARG A N 1
ATOM 682 C CA . ARG A 1 83 ? -21.851 -3.936 9.129 1.00 88.75 83 ARG A CA 1
ATOM 683 C C . ARG A 1 83 ? -22.519 -5.075 8.344 1.00 88.75 83 ARG A C 1
ATOM 685 O O . ARG A 1 83 ? -22.288 -6.223 8.725 1.00 88.75 83 ARG A O 1
ATOM 692 N N . PRO A 1 84 ? -23.239 -4.839 7.225 1.00 92.06 84 PRO A N 1
ATOM 693 C CA . PRO A 1 84 ? -23.850 -5.928 6.458 1.00 92.06 84 PRO A CA 1
ATOM 694 C C . PRO A 1 84 ? -22.832 -6.937 5.904 1.00 92.06 84 PRO A C 1
ATOM 696 O O . PRO A 1 84 ? -23.116 -8.131 5.829 1.00 92.06 84 PRO A O 1
ATOM 699 N N . LEU A 1 85 ? -21.634 -6.472 5.532 1.00 90.94 85 LEU A N 1
ATOM 700 C CA . LEU A 1 85 ? -20.539 -7.321 5.059 1.00 90.94 85 LEU A CA 1
ATOM 701 C C . LEU A 1 85 ? -19.875 -8.059 6.226 1.00 90.94 85 LEU A C 1
ATOM 703 O O . LEU A 1 85 ? -19.640 -9.265 6.146 1.00 90.94 85 LEU A O 1
ATOM 707 N N . LEU A 1 86 ? -19.620 -7.358 7.333 1.00 89.19 86 LEU A N 1
ATOM 708 C CA . LEU A 1 86 ? -18.973 -7.905 8.530 1.00 89.19 86 LEU A CA 1
ATOM 709 C C . LEU A 1 86 ? -19.818 -8.985 9.222 1.00 89.19 86 LEU A C 1
ATOM 711 O O . LEU A 1 86 ? -19.270 -9.943 9.774 1.00 89.19 86 LEU A O 1
ATOM 715 N N . GLU A 1 87 ? -21.142 -8.846 9.191 1.00 91.00 87 GLU A N 1
ATOM 716 C CA . GLU A 1 87 ? -22.103 -9.784 9.785 1.00 91.00 87 GLU A CA 1
ATOM 717 C C . GLU A 1 87 ? -22.549 -10.883 8.798 1.00 91.00 87 GLU A C 1
ATOM 719 O O . GLU A 1 87 ? -23.323 -11.773 9.157 1.00 91.00 87 GLU A O 1
ATOM 724 N N . HIS A 1 88 ? -22.030 -10.883 7.562 1.00 91.88 88 HIS A N 1
ATOM 725 C CA . HIS A 1 88 ? -22.387 -11.874 6.550 1.00 91.88 88 HIS A CA 1
ATOM 726 C C . HIS A 1 88 ? -21.991 -13.299 6.976 1.00 91.88 88 HIS A C 1
ATOM 728 O O . HIS A 1 88 ? -20.824 -13.578 7.248 1.00 91.88 88 HIS A O 1
ATOM 734 N N . GLN A 1 89 ? -22.931 -14.249 6.934 1.00 91.00 89 GLN A N 1
ATOM 735 C CA . GLN A 1 89 ? -22.745 -15.600 7.496 1.00 91.00 89 GLN A CA 1
ATOM 736 C C . GLN A 1 89 ? -21.539 -16.369 6.933 1.00 91.00 89 GLN A C 1
ATOM 738 O O . GLN A 1 89 ? -20.878 -17.103 7.661 1.00 91.00 89 GLN A O 1
ATOM 743 N N . ARG A 1 90 ? -21.256 -16.226 5.632 1.00 91.81 90 ARG A N 1
ATOM 744 C CA . ARG A 1 90 ? -20.181 -16.980 4.955 1.00 91.81 90 ARG A CA 1
ATOM 745 C C . ARG A 1 90 ? -18.895 -16.189 4.747 1.00 91.81 90 ARG A C 1
ATOM 747 O O . ARG A 1 90 ? -17.827 -16.777 4.651 1.00 91.81 90 ARG A O 1
ATOM 754 N N . PHE A 1 91 ? -19.007 -14.867 4.652 1.00 90.62 91 PHE A N 1
ATOM 755 C CA . PHE A 1 91 ? -17.908 -13.993 4.221 1.00 90.62 91 PHE A CA 1
ATOM 756 C C . PHE A 1 91 ? -17.529 -12.960 5.283 1.00 90.62 91 PHE A C 1
ATOM 758 O O . PHE A 1 91 ? -16.555 -12.239 5.100 1.00 90.62 91 PHE A O 1
ATOM 765 N N . GLY A 1 92 ? -18.235 -12.912 6.416 1.00 87.25 92 GLY A N 1
ATOM 766 C CA . GLY A 1 92 ? -17.974 -11.952 7.484 1.00 87.25 92 GLY A CA 1
ATOM 767 C C . GLY A 1 92 ? -16.546 -12.034 8.009 1.00 87.25 92 GLY A C 1
ATOM 768 O O . GLY A 1 92 ? -15.926 -11.004 8.233 1.00 87.25 92 GLY A O 1
ATOM 769 N N . SER A 1 93 ? -15.967 -13.234 8.122 1.00 85.56 93 SER A N 1
ATOM 770 C CA . SER A 1 93 ? -14.563 -13.399 8.530 1.00 85.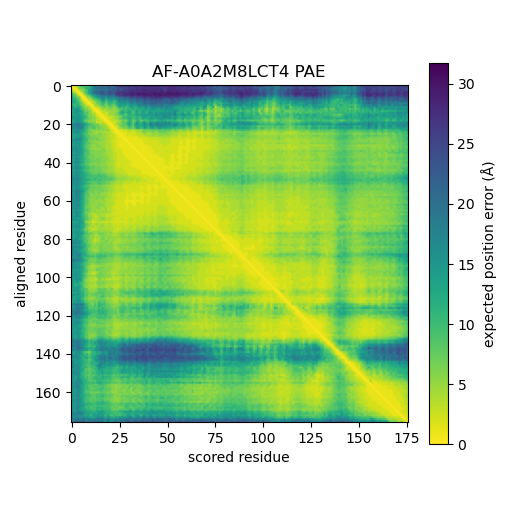56 93 SER A CA 1
ATOM 771 C C . SER A 1 93 ? -13.574 -12.778 7.541 1.00 85.56 93 SER A C 1
ATOM 773 O O . SER A 1 93 ? -12.586 -12.187 7.964 1.00 85.56 93 SER A O 1
ATOM 775 N N . PHE A 1 94 ? -13.850 -12.871 6.237 1.00 87.25 94 PHE A N 1
ATOM 776 C CA . PHE A 1 94 ? -13.031 -12.233 5.205 1.00 87.25 94 PHE A CA 1
ATOM 777 C C . PHE A 1 94 ? -13.138 -10.705 5.286 1.00 87.25 94 PHE A C 1
ATOM 779 O O . PHE A 1 94 ? -12.125 -10.015 5.315 1.00 87.25 94 PHE A O 1
ATOM 786 N N . TRP A 1 95 ? -14.354 -10.171 5.411 1.00 88.06 95 TRP A N 1
ATOM 787 C CA . TRP A 1 95 ? -14.557 -8.726 5.525 1.00 88.06 95 TRP A CA 1
ATOM 788 C C . TRP A 1 95 ? -13.995 -8.148 6.827 1.00 88.06 95 TRP A C 1
ATOM 790 O O . TRP A 1 95 ? -13.435 -7.056 6.820 1.00 88.06 95 TRP A O 1
ATOM 800 N N . LYS A 1 96 ? -14.078 -8.897 7.934 1.00 86.62 96 LYS A N 1
ATOM 801 C CA . LYS A 1 96 ? -13.445 -8.542 9.213 1.00 86.62 96 LYS A CA 1
ATOM 802 C C . LYS A 1 96 ? -11.928 -8.504 9.106 1.00 86.62 96 LYS A C 1
ATOM 804 O O . LYS A 1 96 ? -11.325 -7.617 9.694 1.00 86.62 96 LYS A O 1
ATOM 809 N N . LEU A 1 97 ? -11.330 -9.435 8.362 1.00 84.69 97 LEU A N 1
ATOM 810 C CA . LEU A 1 97 ? -9.898 -9.417 8.080 1.00 84.69 97 LEU A CA 1
ATOM 811 C C . LEU A 1 97 ? -9.515 -8.154 7.301 1.00 84.69 97 LEU A C 1
ATOM 813 O O . LEU A 1 97 ? -8.602 -7.455 7.723 1.00 84.69 97 LEU A O 1
ATOM 817 N N . LEU A 1 98 ? -10.225 -7.857 6.208 1.00 85.00 98 LEU A N 1
ATOM 818 C CA . LEU A 1 98 ? -9.929 -6.716 5.338 1.00 85.00 98 LEU A CA 1
ATOM 819 C C . LEU A 1 98 ? -10.061 -5.381 6.086 1.00 85.00 98 LEU A C 1
ATOM 821 O O . LEU A 1 98 ? -9.100 -4.629 6.193 1.00 85.00 98 LEU A O 1
ATOM 825 N N . TYR A 1 99 ? -11.222 -5.132 6.693 1.00 85.62 99 TYR A N 1
ATOM 826 C CA . TYR A 1 99 ? -11.470 -3.907 7.457 1.00 85.62 99 TYR A CA 1
ATOM 827 C C . TYR A 1 99 ? -10.583 -3.820 8.711 1.00 85.62 99 TYR A C 1
ATOM 829 O O . TYR A 1 99 ? -10.016 -2.777 9.031 1.00 85.62 99 TYR A O 1
ATOM 837 N N . GLY A 1 100 ? -10.422 -4.93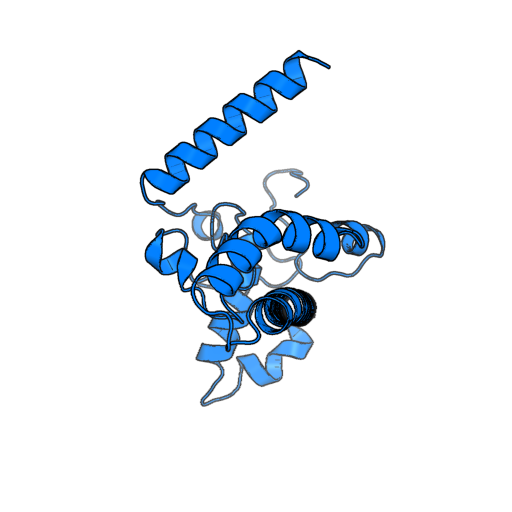8 9.424 1.00 85.94 100 GLY A N 1
ATOM 838 C CA . GLY A 1 100 ? -9.605 -5.017 10.630 1.00 85.94 100 GLY A CA 1
ATOM 839 C C . GLY A 1 100 ? -8.119 -4.764 10.373 1.00 85.94 100 GLY A C 1
ATOM 840 O O . GLY A 1 100 ? -7.442 -4.176 11.217 1.00 85.94 100 GLY A O 1
ATOM 841 N N . PHE A 1 101 ? -7.606 -5.168 9.212 1.00 87.56 101 PHE A N 1
ATOM 842 C CA . PHE A 1 101 ? -6.207 -4.977 8.851 1.00 87.56 101 PHE A CA 1
ATOM 843 C C . PHE A 1 101 ? -5.824 -3.491 8.855 1.00 87.56 101 PHE A C 1
ATOM 845 O O . PHE A 1 101 ? -4.956 -3.084 9.635 1.00 87.56 101 PHE A O 1
ATOM 852 N N . HIS A 1 102 ? -6.536 -2.676 8.076 1.00 87.56 102 HIS A N 1
ATOM 853 C CA . HIS A 1 102 ? -6.286 -1.240 8.013 1.00 87.56 102 HIS A CA 1
ATOM 854 C C . HIS A 1 102 ? -6.633 -0.544 9.340 1.00 87.56 102 HIS A C 1
ATOM 856 O O . HIS A 1 102 ? -5.888 0.301 9.836 1.00 87.56 102 HIS A O 1
ATOM 862 N N . LEU A 1 103 ? -7.716 -0.962 10.001 1.00 85.19 103 LEU A N 1
ATOM 863 C CA . LEU A 1 103 ? -8.091 -0.461 11.326 1.00 85.19 103 LEU A CA 1
ATOM 864 C C . LEU A 1 103 ? -6.976 -0.634 12.370 1.00 85.19 103 LEU A C 1
ATOM 866 O O . LEU A 1 103 ? -6.710 0.269 13.168 1.00 85.19 103 LEU A O 1
ATOM 870 N N . LYS A 1 104 ? -6.307 -1.787 12.371 1.00 84.88 104 LYS A N 1
ATOM 871 C CA . LYS A 1 104 ? -5.205 -2.076 13.291 1.00 84.88 104 LYS A CA 1
ATOM 872 C C . LYS A 1 104 ? -3.943 -1.271 12.958 1.00 84.88 104 LYS A C 1
ATOM 874 O O . LYS A 1 104 ? -3.269 -0.848 13.898 1.00 84.88 104 LYS A O 1
ATOM 879 N N . HIS A 1 105 ? -3.674 -0.983 11.683 1.00 86.06 105 HIS A N 1
ATOM 880 C CA . HIS A 1 105 ? -2.605 -0.060 11.283 1.00 86.06 105 HIS A CA 1
ATOM 881 C C . HIS A 1 105 ? -2.785 1.326 11.928 1.00 86.06 105 HIS A C 1
ATOM 883 O O . HIS A 1 105 ? -1.864 1.863 12.539 1.00 86.06 105 HIS A O 1
ATOM 889 N N . HIS A 1 106 ? -4.006 1.869 11.910 1.00 81.88 106 HIS A N 1
ATOM 890 C CA . HIS A 1 106 ? -4.304 3.149 12.571 1.00 81.88 106 HIS A CA 1
ATOM 891 C C . HIS A 1 106 ? -4.220 3.084 14.098 1.00 81.88 106 HIS A C 1
ATOM 893 O O . HIS A 1 106 ? -3.832 4.062 14.740 1.00 81.88 106 HIS A O 1
ATOM 899 N N . ALA A 1 107 ? -4.550 1.936 14.699 1.00 78.56 107 ALA A N 1
ATOM 900 C CA . ALA A 1 107 ? -4.381 1.736 16.136 1.00 78.56 107 ALA A CA 1
ATOM 901 C C . ALA A 1 107 ? -2.894 1.677 16.534 1.00 78.56 107 ALA A C 1
ATOM 903 O O . ALA A 1 107 ? -2.506 2.237 17.559 1.00 78.56 107 ALA A O 1
ATOM 904 N N . SER A 1 108 ? -2.051 1.018 15.737 1.00 79.62 108 SER A N 1
ATOM 905 C CA . SER A 1 108 ? -0.606 0.936 15.954 1.00 79.62 108 SER A CA 1
ATOM 906 C C . SER A 1 108 ? 0.128 0.932 14.617 1.00 79.62 108 SER A C 1
ATOM 908 O O . SER A 1 108 ? 0.181 -0.090 13.937 1.00 79.62 108 SER A O 1
ATOM 910 N N . ILE A 1 109 ? 0.731 2.074 14.277 1.00 78.38 109 ILE A N 1
ATOM 911 C CA . ILE A 1 109 ? 1.389 2.317 12.981 1.00 78.38 109 ILE A CA 1
ATOM 912 C C . ILE A 1 109 ? 2.548 1.361 12.673 1.00 78.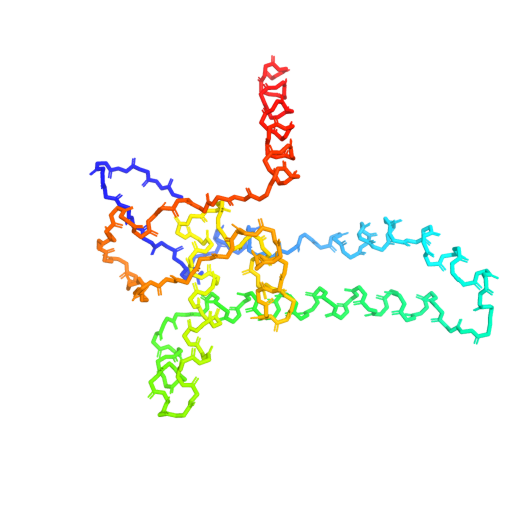38 109 ILE A C 1
ATOM 914 O O . ILE A 1 109 ? 2.886 1.182 11.513 1.00 78.38 109 ILE A O 1
ATOM 918 N N . GLY A 1 110 ? 3.136 0.732 13.696 1.00 78.94 110 GLY A N 1
ATOM 919 C CA . GLY A 1 110 ? 4.165 -0.302 13.528 1.00 78.94 110 GLY A CA 1
ATOM 920 C C . GLY A 1 110 ? 3.598 -1.700 13.270 1.00 78.94 110 GLY A C 1
ATOM 921 O O . GLY A 1 110 ? 4.332 -2.673 13.345 1.00 78.94 110 GLY A O 1
ATOM 922 N N . SER A 1 111 ? 2.285 -1.831 13.067 1.00 86.06 111 SER A N 1
ATOM 923 C CA . SER A 1 111 ? 1.630 -3.058 12.606 1.00 86.06 111 SER A CA 1
ATOM 924 C C . SER A 1 111 ? 0.910 -2.814 11.292 1.00 86.06 111 SER A C 1
ATOM 926 O O . SER A 1 111 ? 0.459 -1.697 11.037 1.00 86.06 111 SER A O 1
ATOM 928 N N . ASN A 1 112 ? 0.752 -3.875 10.498 1.00 89.50 112 ASN A N 1
ATOM 929 C CA . ASN A 1 112 ? 0.021 -3.830 9.230 1.00 89.50 112 ASN A CA 1
ATOM 930 C C . ASN A 1 112 ? 0.541 -2.698 8.317 1.00 89.50 112 ASN A C 1
ATOM 932 O O . ASN A 1 112 ? -0.216 -1.876 7.810 1.00 89.50 112 ASN A O 1
ATOM 936 N N . GLU A 1 113 ? 1.861 -2.629 8.161 1.00 86.81 113 GLU A N 1
ATOM 937 C CA . GLU A 1 113 ? 2.608 -1.553 7.507 1.00 86.81 113 GLU A CA 1
ATOM 938 C C . GLU A 1 113 ? 2.374 -1.463 5.998 1.00 86.81 113 GLU A C 1
ATOM 940 O O . GLU A 1 113 ? 2.621 -0.411 5.414 1.00 86.81 113 GLU A O 1
ATOM 945 N N . SER A 1 114 ? 1.855 -2.513 5.348 1.00 85.88 114 SER A N 1
ATOM 946 C CA . SER A 1 114 ? 1.417 -2.388 3.949 1.00 85.88 114 SER A CA 1
ATOM 947 C C . SER A 1 114 ? 0.084 -1.647 3.778 1.00 85.88 114 SER A C 1
ATOM 949 O O . SER A 1 114 ? -0.395 -1.541 2.650 1.00 85.88 114 SER A O 1
ATOM 951 N N . ILE A 1 115 ? -0.481 -1.104 4.868 1.00 81.56 115 ILE A N 1
ATOM 952 C CA . ILE A 1 115 ? -1.643 -0.204 4.956 1.00 81.56 115 ILE A CA 1
ATOM 953 C C . ILE A 1 115 ? -2.946 -0.835 4.453 1.00 81.56 115 ILE A C 1
ATOM 955 O O . ILE A 1 115 ? -3.837 -1.096 5.258 1.00 81.56 115 ILE A O 1
ATOM 959 N N . SER A 1 116 ? -3.026 -1.115 3.154 1.00 78.44 116 SER A N 1
ATOM 960 C CA . SER A 1 116 ? -4.145 -1.773 2.466 1.00 78.44 116 SER A CA 1
ATOM 961 C C . SER A 1 116 ? -3.719 -3.091 1.797 1.00 78.44 116 SER A C 1
ATOM 963 O O . SER A 1 116 ? -4.463 -3.671 1.006 1.00 78.44 116 SER A O 1
ATOM 965 N N . GLY A 1 117 ? -2.513 -3.598 2.080 1.00 77.25 117 GLY A N 1
ATOM 966 C CA . GLY A 1 117 ? -2.047 -4.879 1.553 1.00 77.25 117 GLY A CA 1
ATOM 967 C C . GLY A 1 117 ? -1.707 -4.862 0.062 1.00 77.25 117 GLY A C 1
ATOM 968 O O . GLY A 1 117 ? -1.730 -3.839 -0.620 1.00 77.25 117 GLY A O 1
ATOM 969 N N . PHE A 1 118 ? -1.437 -6.048 -0.479 1.00 79.19 118 PHE A N 1
ATOM 970 C CA . PHE A 1 118 ? -1.446 -6.289 -1.918 1.00 79.19 118 PHE A CA 1
ATOM 971 C C . PHE A 1 118 ? -2.896 -6.511 -2.359 1.00 79.19 118 PHE A C 1
ATOM 973 O O . PHE A 1 118 ? -3.381 -7.643 -2.368 1.00 79.19 118 PHE A O 1
ATOM 980 N N . PHE A 1 119 ? -3.607 -5.415 -2.640 1.00 75.44 119 PHE A N 1
ATOM 981 C CA . PHE A 1 119 ? -5.041 -5.419 -2.967 1.00 75.44 119 PHE A CA 1
ATOM 982 C C . PHE A 1 119 ? -5.916 -6.028 -1.854 1.00 75.44 119 PHE A C 1
ATOM 984 O O . PHE A 1 119 ? -6.773 -6.874 -2.109 1.00 75.44 119 PHE A O 1
ATOM 991 N N . GLY A 1 120 ? -5.671 -5.637 -0.601 1.00 72.25 120 GLY A N 1
ATOM 992 C CA . GLY A 1 120 ? -6.405 -6.116 0.575 1.00 72.25 120 GLY A CA 1
ATOM 993 C C . GLY A 1 120 ? -5.821 -7.368 1.220 1.00 72.25 120 GLY A C 1
ATOM 994 O O . GLY A 1 120 ? -6.276 -7.791 2.282 1.00 72.25 120 GLY A O 1
ATOM 995 N N . PHE A 1 121 ? -4.800 -7.972 0.606 1.00 81.19 121 PHE A N 1
ATOM 996 C CA . PHE A 1 121 ? -4.117 -9.133 1.168 1.00 81.19 121 PHE A CA 1
ATOM 997 C C . PHE A 1 121 ? -2.855 -8.722 1.942 1.00 81.19 121 PHE A C 1
ATOM 999 O O . PHE A 1 121 ? -1.956 -8.118 1.351 1.00 81.19 121 PHE A O 1
ATOM 1006 N N . PRO A 1 122 ? -2.700 -9.106 3.222 1.00 86.81 122 PRO A N 1
ATOM 1007 C CA . PRO A 1 122 ? -1.583 -8.679 4.071 1.00 86.81 122 PRO A CA 1
ATOM 1008 C C . PRO A 1 122 ? -0.299 -9.489 3.818 1.00 86.81 122 PRO A C 1
ATOM 1010 O O . PRO A 1 122 ? 0.408 -9.879 4.746 1.00 86.81 122 PRO A O 1
ATOM 1013 N N . LEU A 1 123 ? -0.006 -9.814 2.556 1.00 87.94 123 LEU A N 1
ATOM 1014 C CA . LEU A 1 123 ? 1.103 -10.698 2.199 1.00 87.94 123 LEU A CA 1
ATOM 1015 C C . LEU A 1 123 ? 2.469 -10.152 2.658 1.00 87.94 123 LEU A C 1
ATOM 1017 O O . LEU A 1 123 ? 3.198 -10.913 3.298 1.00 87.94 123 LEU A O 1
ATOM 1021 N N . PRO A 1 124 ? 2.826 -8.872 2.412 1.00 87.81 124 PRO A N 1
ATOM 1022 C CA . PRO A 1 124 ? 4.090 -8.328 2.906 1.00 87.81 124 PRO A CA 1
ATOM 1023 C C . PRO A 1 124 ? 4.178 -8.399 4.432 1.00 87.81 124 PRO A C 1
ATOM 1025 O O . PRO A 1 124 ? 5.200 -8.809 4.975 1.00 87.81 124 PRO A O 1
ATOM 1028 N N . ASP A 1 125 ? 3.082 -8.099 5.127 1.00 89.06 125 ASP A N 1
ATOM 1029 C CA . ASP A 1 125 ? 3.059 -8.085 6.586 1.00 89.06 125 ASP A CA 1
ATOM 1030 C C . ASP A 1 125 ? 3.206 -9.463 7.224 1.00 89.06 125 ASP A C 1
ATOM 1032 O O . ASP A 1 125 ? 3.819 -9.606 8.285 1.00 89.06 125 ASP A O 1
ATOM 1036 N N . ILE A 1 126 ? 2.682 -10.499 6.571 1.00 89.44 126 ILE A N 1
ATOM 1037 C CA . ILE A 1 126 ? 2.913 -11.885 6.983 1.00 89.44 126 ILE A CA 1
ATOM 1038 C C . ILE A 1 126 ? 4.389 -12.243 6.781 1.00 89.44 126 ILE A C 1
ATOM 1040 O O . ILE A 1 126 ? 5.015 -12.800 7.686 1.00 89.44 126 ILE A O 1
ATOM 1044 N N . LEU A 1 127 ? 4.957 -11.902 5.619 1.00 91.62 127 LEU A N 1
ATOM 1045 C CA . LEU A 1 127 ? 6.351 -12.210 5.286 1.00 91.62 127 LEU A CA 1
ATOM 1046 C C . LEU A 1 127 ? 7.336 -11.520 6.238 1.00 91.62 127 LEU A C 1
ATOM 1048 O O . LEU A 1 127 ? 8.301 -12.146 6.676 1.00 91.62 127 LEU A O 1
ATOM 1052 N N . PHE A 1 128 ? 7.071 -10.265 6.598 1.00 92.62 128 PHE A N 1
ATOM 1053 C CA . PHE A 1 128 ? 7.948 -9.458 7.449 1.00 92.62 128 PHE A CA 1
ATOM 1054 C C . PHE A 1 128 ? 7.571 -9.453 8.937 1.00 92.62 128 PHE A C 1
ATOM 1056 O O . PHE A 1 128 ? 8.274 -8.836 9.739 1.00 92.62 128 PHE A O 1
ATOM 1063 N N . ARG A 1 129 ? 6.542 -10.220 9.326 1.00 90.56 129 ARG A N 1
ATOM 1064 C CA . ARG A 1 129 ? 6.039 -10.370 10.707 1.00 90.56 129 ARG A CA 1
ATOM 1065 C C . ARG A 1 129 ? 5.537 -9.072 11.344 1.00 90.56 129 ARG A C 1
ATOM 1067 O O . ARG A 1 129 ? 5.644 -8.893 12.556 1.00 90.56 129 ARG A O 1
ATOM 1074 N N . THR A 1 130 ? 4.955 -8.199 10.535 1.00 90.31 130 THR A N 1
ATOM 1075 C CA . THR A 1 130 ? 4.257 -6.976 10.961 1.00 90.31 130 THR A CA 1
ATOM 1076 C C . THR A 1 130 ? 2.735 -7.169 11.008 1.00 90.31 130 THR A C 1
ATOM 1078 O O . THR A 1 130 ? 2.028 -6.311 11.537 1.00 90.31 130 THR A O 1
ATOM 1081 N N . TYR A 1 131 ? 2.221 -8.310 10.522 1.00 89.25 131 TYR A N 1
ATOM 1082 C CA . TYR A 1 131 ? 0.789 -8.618 10.520 1.00 89.25 131 TYR A CA 1
ATOM 1083 C C . TYR A 1 131 ? 0.242 -8.857 11.931 1.00 89.25 131 TYR A C 1
ATOM 1085 O O . TYR A 1 131 ? 0.721 -9.725 12.663 1.00 89.25 131 TYR A O 1
ATOM 1093 N N . MET A 1 132 ? -0.822 -8.134 12.271 1.00 86.00 132 MET A N 1
ATOM 1094 C CA . MET A 1 132 ? -1.597 -8.293 13.496 1.00 86.00 132 MET A CA 1
ATOM 1095 C C . MET A 1 132 ? -3.089 -8.279 13.155 1.00 86.00 132 MET A C 1
ATOM 1097 O O . MET A 1 132 ? -3.597 -7.320 12.572 1.00 86.00 132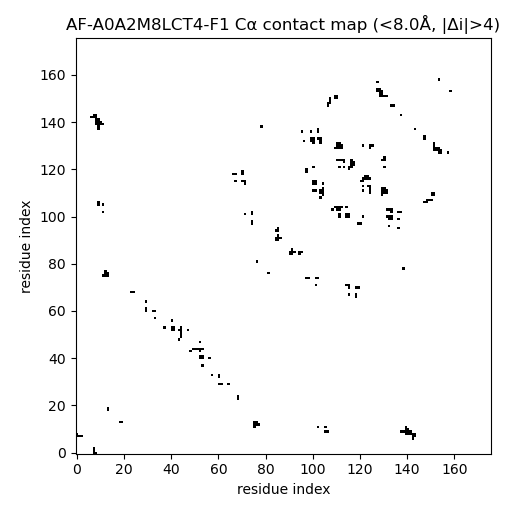 MET A O 1
ATOM 1101 N N . ASN A 1 133 ? -3.806 -9.329 13.553 1.00 81.81 133 ASN A N 1
ATOM 1102 C CA . ASN A 1 133 ? -5.260 -9.379 13.432 1.00 81.81 133 ASN A CA 1
ATOM 1103 C C . ASN A 1 133 ? -5.897 -8.698 14.656 1.00 81.81 133 ASN A C 1
ATOM 1105 O O . ASN A 1 133 ? -5.587 -9.111 15.778 1.00 81.81 133 ASN A O 1
ATOM 1109 N N . PRO A 1 134 ? -6.757 -7.677 14.505 1.00 74.19 134 PRO A N 1
ATOM 1110 C CA . PRO A 1 134 ? -7.450 -7.110 15.655 1.00 74.19 134 PRO A CA 1
ATOM 1111 C C . PRO A 1 134 ? -8.458 -8.108 16.245 1.00 74.19 134 PRO A C 1
ATOM 1113 O O . PRO A 1 134 ? -9.300 -8.658 15.537 1.00 74.19 134 PRO A O 1
ATOM 1116 N N . GLU A 1 135 ? -8.410 -8.310 17.565 1.00 67.50 135 GLU A N 1
ATOM 1117 C CA . GLU A 1 135 ? -9.381 -9.151 18.286 1.00 67.50 135 GLU A CA 1
ATOM 1118 C C . GLU A 1 135 ? -10.775 -8.504 18.354 1.00 67.50 135 GLU A C 1
ATOM 1120 O O . GLU A 1 135 ? -11.784 -9.198 18.491 1.00 67.50 135 GLU A O 1
ATOM 1125 N N . SER A 1 136 ? -10.851 -7.174 18.226 1.00 67.56 136 SER A N 1
ATOM 1126 C CA . SER A 1 136 ? -12.106 -6.428 18.202 1.00 67.56 136 SER A CA 1
ATOM 1127 C C . SER A 1 136 ? -12.108 -5.337 17.133 1.00 67.56 136 SER A C 1
ATOM 1129 O O . SER A 1 136 ? -11.100 -4.688 16.860 1.00 67.56 136 SER A O 1
ATOM 1131 N N . LEU A 1 137 ? -13.276 -5.122 16.527 1.00 68.19 137 LEU A N 1
ATOM 1132 C CA . LEU A 1 137 ? -13.532 -3.967 15.676 1.00 68.19 137 LEU A CA 1
ATOM 1133 C C . LEU A 1 137 ? -13.718 -2.762 16.603 1.00 68.19 137 LEU A C 1
ATOM 1135 O O . LEU A 1 137 ? -14.802 -2.574 17.161 1.00 68.19 137 LEU A O 1
ATOM 1139 N N . TYR A 1 138 ? -12.641 -2.011 16.841 1.00 64.12 138 TYR A N 1
ATOM 1140 C CA . TYR A 1 138 ? -12.641 -0.823 17.697 1.00 64.12 138 TYR A CA 1
ATOM 1141 C C . TYR A 1 138 ? -13.803 0.095 17.304 1.00 64.12 138 TYR A C 1
ATOM 1143 O O . TYR A 1 138 ? -13.789 0.704 16.236 1.00 64.12 138 TYR A O 1
ATOM 1151 N N . SER A 1 139 ? -14.841 0.172 18.137 1.00 58.06 139 SER A N 1
ATOM 1152 C CA . SER A 1 139 ? -15.957 1.071 17.848 1.00 58.06 139 SER A CA 1
ATOM 1153 C C . SER A 1 139 ? -15.472 2.511 18.009 1.00 58.06 139 SER A C 1
ATOM 1155 O O . SER A 1 139 ? -14.806 2.826 19.000 1.00 58.06 139 SER A O 1
ATOM 1157 N N . HIS A 1 140 ? -15.806 3.381 17.057 1.00 54.84 140 HIS A N 1
ATOM 1158 C CA . HIS A 1 140 ? -15.460 4.798 17.117 1.00 54.84 140 HIS A CA 1
ATOM 1159 C C . HIS A 1 140 ? -15.899 5.409 18.464 1.00 54.84 140 HIS A C 1
ATOM 1161 O O . HIS A 1 140 ? -17.018 5.175 18.923 1.00 54.84 140 HIS A O 1
ATOM 1167 N N . GLY A 1 141 ? -14.989 6.118 19.141 1.00 54.12 141 GLY A N 1
ATOM 1168 C CA . GLY A 1 141 ? -15.245 6.747 20.445 1.00 54.12 141 GLY A CA 1
ATOM 1169 C C . GLY A 1 141 ? -15.282 5.818 21.673 1.00 54.12 141 GLY A C 1
ATOM 1170 O O . GLY A 1 141 ? -15.557 6.300 22.769 1.00 54.12 141 GLY A O 1
ATOM 1171 N N . LYS A 1 142 ? -15.004 4.508 21.548 1.00 57.62 142 LYS A N 1
ATOM 1172 C CA . LYS A 1 142 ? -14.903 3.593 22.706 1.00 57.62 142 LYS A CA 1
ATOM 1173 C C . LYS A 1 142 ? -13.462 3.400 23.187 1.00 57.62 142 LYS A C 1
ATOM 1175 O O . LYS A 1 142 ? -12.518 3.442 22.403 1.00 57.62 142 LYS A O 1
ATOM 1180 N N . HIS A 1 143 ? -13.306 3.130 24.485 1.00 54.97 143 HIS A N 1
ATOM 1181 C CA . HIS A 1 143 ? -12.017 2.807 25.101 1.00 54.97 143 HIS A CA 1
ATOM 1182 C C . HIS A 1 143 ? -11.467 1.468 24.578 1.00 54.97 143 HIS A C 1
ATOM 1184 O O . HIS A 1 143 ? -12.128 0.439 24.706 1.00 54.97 143 HIS A O 1
ATOM 1190 N N . GLY A 1 144 ? -10.254 1.479 24.016 1.00 61.59 144 GLY A N 1
ATOM 1191 C CA . GLY A 1 144 ? -9.519 0.265 23.637 1.00 61.59 144 GLY A CA 1
ATOM 1192 C C . GLY A 1 144 ? -8.726 -0.337 24.804 1.00 61.59 144 GLY A C 1
ATOM 1193 O O . GLY A 1 144 ? -8.319 0.380 25.723 1.00 61.59 144 GLY A O 1
ATOM 1194 N N . ASN A 1 145 ? -8.474 -1.649 24.773 1.00 65.69 145 ASN A N 1
ATOM 1195 C CA . ASN A 1 145 ? -7.600 -2.313 25.742 1.00 65.69 145 ASN A CA 1
ATOM 1196 C C . ASN A 1 145 ? -6.130 -2.022 25.383 1.00 65.69 145 ASN A C 1
ATOM 1198 O O . ASN A 1 145 ? -5.770 -2.138 24.218 1.00 65.69 145 ASN A O 1
ATOM 1202 N N . PRO A 1 146 ? -5.229 -1.718 26.334 1.00 67.25 146 PRO A N 1
ATOM 1203 C CA . PRO A 1 146 ? -3.800 -1.553 26.047 1.00 67.25 146 PRO A CA 1
ATOM 1204 C C . PRO A 1 146 ? -3.162 -2.698 25.239 1.00 67.25 146 PRO A C 1
ATOM 1206 O O . PRO A 1 146 ? -2.260 -2.453 24.439 1.00 67.25 146 PRO A O 1
ATOM 1209 N N . LYS A 1 147 ? -3.640 -3.940 25.403 1.00 68.81 147 LYS A N 1
ATOM 1210 C CA . LYS A 1 147 ? -3.180 -5.100 24.615 1.00 68.81 147 LYS A CA 1
ATOM 1211 C C . LYS A 1 147 ? -3.494 -4.972 23.124 1.00 68.81 147 LYS A C 1
ATOM 1213 O O . LYS A 1 147 ? -2.709 -5.437 22.301 1.00 68.81 147 LYS A O 1
ATOM 1218 N N . ASP A 1 148 ? -4.568 -4.269 22.779 1.00 66.25 148 ASP A N 1
ATOM 1219 C CA . ASP A 1 148 ? -4.952 -3.986 21.397 1.00 66.25 148 ASP A CA 1
ATOM 1220 C C . ASP A 1 148 ? -3.939 -3.087 20.684 1.00 66.25 148 ASP A C 1
ATOM 1222 O O . ASP A 1 148 ? -3.918 -3.038 19.458 1.00 66.25 148 ASP A O 1
ATOM 1226 N N . PHE A 1 149 ? -3.059 -2.419 21.432 1.00 71.38 149 PHE A N 1
ATOM 1227 C CA . PHE A 1 149 ? -1.998 -1.550 20.925 1.00 71.38 149 PHE A CA 1
ATOM 1228 C C . PHE A 1 149 ? -0.620 -2.218 20.940 1.00 71.38 149 PHE A C 1
ATOM 1230 O O . PHE A 1 149 ? 0.382 -1.557 20.670 1.00 71.38 149 PHE A O 1
ATOM 1237 N N . ALA A 1 150 ? -0.549 -3.524 21.225 1.00 73.81 150 ALA A N 1
ATOM 1238 C CA . ALA A 1 150 ? 0.705 -4.262 21.160 1.00 73.81 150 ALA A CA 1
ATOM 1239 C C . ALA A 1 150 ? 1.341 -4.125 19.767 1.00 73.81 150 ALA A C 1
ATOM 1241 O O . ALA A 1 150 ? 0.664 -4.276 18.740 1.00 73.81 150 ALA A O 1
ATOM 1242 N N . ALA A 1 151 ? 2.638 -3.814 19.763 1.00 77.62 151 ALA A N 1
ATOM 1243 C CA . ALA A 1 151 ? 3.465 -3.779 18.568 1.00 77.62 151 ALA A CA 1
ATOM 1244 C C . ALA A 1 151 ? 3.852 -5.211 18.154 1.00 77.62 151 ALA A C 1
ATOM 1246 O O . ALA A 1 151 ? 4.012 -6.077 19.026 1.00 77.62 151 ALA A O 1
ATOM 1247 N N . PRO A 1 152 ? 4.003 -5.476 16.848 1.00 86.06 152 PRO A N 1
ATOM 1248 C CA . PRO A 1 152 ? 4.464 -6.766 16.370 1.00 86.06 152 PRO A CA 1
ATOM 1249 C C . PRO A 1 152 ? 5.963 -6.943 16.652 1.00 86.06 152 PRO A C 1
ATOM 1251 O O . PRO A 1 152 ? 6.624 -6.087 17.244 1.00 86.06 152 PRO A O 1
ATOM 1254 N N . ARG A 1 153 ? 6.509 -8.089 16.237 1.00 86.69 153 ARG A N 1
ATOM 1255 C CA . ARG A 1 153 ? 7.950 -8.371 16.275 1.00 86.69 153 ARG A CA 1
ATOM 1256 C C . ARG A 1 153 ? 8.449 -8.566 14.842 1.00 86.69 153 ARG A C 1
ATOM 1258 O O . ARG A 1 153 ? 8.487 -9.717 14.389 1.00 86.69 153 ARG A O 1
ATOM 1265 N N . PRO A 1 154 ? 8.796 -7.472 14.140 1.00 89.44 154 PRO A N 1
ATOM 1266 C CA . PRO A 1 154 ? 9.223 -7.535 12.752 1.00 89.44 154 PRO A CA 1
ATOM 1267 C C . PRO A 1 154 ? 10.517 -8.334 12.586 1.00 89.44 154 PRO A C 1
ATOM 1269 O O . PRO A 1 154 ? 11.267 -8.579 13.537 1.00 89.44 154 PRO A O 1
ATOM 1272 N N . LEU A 1 155 ? 10.799 -8.743 11.352 1.00 91.19 155 LEU A N 1
ATOM 1273 C CA . LEU A 1 155 ? 12.102 -9.305 11.007 1.00 91.19 155 LEU A CA 1
ATOM 1274 C C . LEU A 1 155 ? 13.209 -8.243 11.078 1.00 91.19 155 LEU A C 1
ATOM 1276 O O . LEU A 1 155 ? 12.963 -7.053 10.902 1.00 91.19 155 LEU A O 1
ATOM 1280 N N . PHE A 1 156 ? 14.454 -8.703 11.253 1.00 90.44 156 PHE A N 1
ATOM 1281 C CA . PHE A 1 156 ? 15.644 -7.848 11.387 1.00 90.44 156 PHE A CA 1
ATOM 1282 C C . PHE A 1 156 ? 15.737 -6.749 10.319 1.00 90.44 156 PHE A C 1
ATOM 1284 O O . PHE A 1 156 ? 16.134 -5.633 10.634 1.00 90.44 156 PHE A O 1
ATOM 1291 N N . PHE A 1 157 ? 15.361 -7.052 9.074 1.00 90.44 157 PHE A N 1
ATOM 1292 C CA . PHE A 1 157 ? 15.411 -6.084 7.982 1.00 90.44 157 PHE A CA 1
ATOM 1293 C C . PHE A 1 157 ? 14.514 -4.861 8.229 1.00 90.44 157 PHE A C 1
ATOM 1295 O O . PHE A 1 157 ? 14.972 -3.738 8.043 1.00 90.44 157 PHE A O 1
ATOM 1302 N N . ILE A 1 158 ? 13.284 -5.070 8.710 1.00 89.75 158 ILE A N 1
ATOM 1303 C CA . ILE A 1 158 ? 12.366 -3.976 9.059 1.00 89.75 158 ILE A CA 1
ATOM 1304 C C . ILE A 1 158 ? 12.921 -3.197 10.247 1.00 89.75 158 ILE A C 1
ATOM 1306 O O . ILE A 1 158 ? 13.085 -1.987 10.160 1.00 89.75 158 ILE A O 1
ATOM 1310 N N . CYS A 1 159 ? 13.374 -3.894 11.294 1.00 89.12 159 CYS A N 1
ATOM 1311 C CA . CYS A 1 159 ? 13.990 -3.230 12.444 1.00 89.12 159 CYS A CA 1
ATOM 1312 C C . CYS A 1 159 ? 15.203 -2.371 12.049 1.00 89.12 159 CYS A C 1
ATOM 1314 O O . CYS A 1 159 ? 15.447 -1.318 12.633 1.00 89.12 159 CYS A O 1
ATOM 1316 N N . TRP A 1 160 ? 16.004 -2.811 11.078 1.00 93.00 160 TRP A N 1
ATOM 1317 C CA . TRP A 1 160 ? 17.129 -2.030 10.569 1.00 93.00 160 TRP A CA 1
ATOM 1318 C C . TRP A 1 160 ? 16.665 -0.761 9.838 1.00 93.00 160 TRP A C 1
ATOM 1320 O O . TRP A 1 160 ? 17.229 0.307 10.081 1.00 93.00 160 TRP A O 1
ATOM 1330 N N . LEU A 1 161 ? 15.625 -0.855 9.003 1.00 91.00 161 LEU A N 1
ATOM 1331 C CA . LEU A 1 161 ? 15.026 0.304 8.332 1.00 91.00 161 LEU A CA 1
ATOM 1332 C C . LEU A 1 161 ? 14.436 1.305 9.333 1.00 91.00 161 LEU A C 1
ATOM 1334 O O . LEU A 1 161 ? 14.701 2.502 9.204 1.00 91.00 161 LEU A O 1
ATOM 1338 N N . ASP A 1 162 ? 13.730 0.827 10.358 1.00 88.38 162 ASP A N 1
ATOM 1339 C CA . ASP A 1 162 ? 13.160 1.670 11.416 1.00 88.38 162 ASP A CA 1
ATOM 1340 C C . ASP A 1 162 ? 14.251 2.459 12.144 1.00 88.38 162 ASP A C 1
ATOM 1342 O O . ASP A 1 162 ? 14.180 3.684 12.262 1.00 88.38 162 ASP A O 1
ATOM 1346 N N . ASN A 1 163 ? 15.326 1.776 12.549 1.00 91.38 163 ASN A N 1
ATOM 1347 C CA . ASN A 1 163 ? 16.471 2.415 13.199 1.00 91.38 163 ASN A CA 1
ATOM 1348 C C . ASN A 1 163 ? 17.114 3.487 12.304 1.00 91.38 163 ASN A C 1
ATOM 1350 O O . ASN A 1 163 ? 17.495 4.561 12.778 1.00 91.38 163 ASN A O 1
ATOM 1354 N N . LEU A 1 164 ? 17.242 3.223 11.001 1.00 92.88 164 LEU A N 1
ATOM 1355 C CA . LEU A 1 164 ? 17.757 4.214 10.057 1.00 92.88 164 LEU A CA 1
ATOM 1356 C C . LEU A 1 164 ? 16.829 5.426 9.941 1.00 92.88 164 LEU A C 1
ATOM 1358 O O . LEU A 1 164 ? 17.313 6.562 9.962 1.00 92.88 164 LEU A O 1
ATOM 1362 N N . ALA A 1 165 ? 15.519 5.203 9.843 1.00 89.06 165 ALA A N 1
ATOM 1363 C CA . ALA A 1 165 ? 14.530 6.271 9.777 1.00 89.06 165 ALA A CA 1
ATOM 1364 C C . ALA A 1 165 ? 14.587 7.158 11.030 1.00 89.06 165 ALA A C 1
ATOM 1366 O O . ALA A 1 165 ? 14.646 8.386 10.912 1.00 89.06 165 ALA A O 1
ATOM 1367 N N . GLU A 1 166 ? 14.674 6.561 12.221 1.00 90.38 166 GLU A N 1
ATOM 1368 C CA . GLU A 1 166 ? 14.819 7.291 13.484 1.00 90.38 166 GLU A CA 1
ATOM 1369 C C . GLU A 1 166 ? 16.077 8.169 13.509 1.00 90.38 166 GLU A C 1
ATOM 1371 O O . GLU A 1 166 ? 16.009 9.353 13.862 1.00 90.38 166 GLU A O 1
ATOM 1376 N N . ILE A 1 167 ? 17.220 7.625 13.077 1.00 93.25 167 ILE A N 1
ATOM 1377 C CA . ILE A 1 167 ? 18.483 8.371 12.991 1.00 93.25 167 ILE A CA 1
ATOM 1378 C C . ILE A 1 167 ? 18.343 9.570 12.043 1.00 93.25 167 ILE A C 1
ATOM 1380 O O . ILE A 1 167 ? 18.790 10.675 12.368 1.00 93.25 167 ILE A O 1
ATOM 1384 N N . LEU A 1 168 ? 17.730 9.376 10.873 1.00 91.62 168 LEU A N 1
ATOM 1385 C CA . LEU A 1 168 ? 17.554 10.432 9.873 1.00 91.62 168 LEU A CA 1
ATOM 1386 C C . LEU A 1 168 ? 16.607 11.534 10.361 1.00 91.62 168 LEU A C 1
ATOM 1388 O O . LEU A 1 168 ? 16.933 12.719 10.237 1.00 91.62 168 LEU A O 1
ATOM 1392 N N . VAL A 1 169 ? 15.478 11.164 10.971 1.00 89.94 169 VAL A N 1
ATOM 1393 C CA . VAL A 1 169 ? 14.518 12.119 11.544 1.00 89.94 169 VAL A CA 1
ATOM 1394 C C . VAL A 1 169 ? 15.165 12.924 12.667 1.00 89.94 169 VAL A C 1
ATOM 1396 O O . VAL A 1 169 ? 15.024 14.150 12.696 1.00 89.94 169 VAL A O 1
ATOM 1399 N N . LYS A 1 170 ? 15.916 12.271 13.563 1.00 91.56 170 LYS A N 1
ATOM 1400 C CA . LYS A 1 170 ? 16.632 12.950 14.650 1.00 91.56 170 LYS A CA 1
ATOM 1401 C C . LYS A 1 170 ? 17.624 13.979 14.106 1.00 91.56 170 LYS A C 1
ATOM 1403 O O . LYS A 1 170 ? 17.556 15.146 14.485 1.00 91.56 170 LYS A O 1
ATOM 1408 N N . ARG A 1 171 ? 18.455 13.590 13.134 1.00 91.19 171 ARG A N 1
ATOM 1409 C CA . ARG A 1 171 ? 19.408 14.499 12.471 1.00 91.19 171 ARG A CA 1
ATOM 1410 C C . ARG A 1 171 ? 18.725 15.673 11.774 1.00 91.19 171 ARG A C 1
ATOM 1412 O O . ARG A 1 171 ? 19.254 16.778 11.781 1.00 91.19 171 ARG A O 1
ATOM 1419 N N . SER A 1 172 ? 17.566 15.453 11.152 1.00 87.94 172 SER A N 1
ATOM 1420 C CA . SER A 1 172 ? 16.810 16.538 10.516 1.00 87.94 172 SER A CA 1
ATOM 1421 C C . SER A 1 172 ? 16.247 17.531 11.531 1.00 87.94 172 SER A C 1
ATOM 1423 O O . SER A 1 172 ? 16.128 18.708 11.198 1.00 87.94 172 SER A O 1
ATOM 1425 N N . ARG A 1 173 ? 15.869 17.072 12.730 1.00 87.81 173 ARG A N 1
ATOM 1426 C CA . ARG A 1 173 ? 15.365 17.935 13.809 1.00 87.81 173 ARG A CA 1
ATOM 1427 C C . ARG A 1 173 ? 16.480 18.739 14.467 1.00 87.81 173 ARG A C 1
ATOM 1429 O O . ARG A 1 173 ? 16.247 19.884 14.800 1.00 87.81 173 ARG A O 1
ATOM 1436 N N . GLU A 1 174 ? 17.674 18.166 14.600 1.00 87.69 174 GLU A N 1
ATOM 1437 C CA . GLU A 1 174 ? 18.859 18.859 15.135 1.00 87.69 174 GLU A CA 1
ATOM 1438 C C . GLU A 1 174 ? 19.418 19.934 14.183 1.00 87.69 174 GLU A C 1
ATOM 1440 O O . GLU A 1 174 ? 20.161 20.809 14.613 1.00 87.69 174 GLU A O 1
ATOM 1445 N N . LYS A 1 175 ? 19.081 19.870 12.887 1.00 76.62 175 LYS A N 1
ATOM 1446 C CA . LYS A 1 175 ? 19.470 20.866 11.872 1.00 76.62 175 LYS A CA 1
ATOM 1447 C C . LYS A 1 175 ? 18.485 22.035 11.719 1.00 76.62 175 LYS A C 1
ATOM 1449 O O . LYS A 1 175 ? 18.790 22.951 10.957 1.00 76.62 175 LYS A O 1
ATOM 1454 N N . LYS A 1 176 ? 17.313 21.972 12.355 1.00 58.78 176 LYS A N 1
ATOM 1455 C CA . LYS A 1 176 ? 16.326 23.063 12.405 1.00 58.78 176 LYS A CA 1
ATOM 1456 C C . LYS A 1 176 ? 16.494 23.849 13.694 1.00 58.78 176 LYS A C 1
ATOM 1458 O O . LYS A 1 176 ? 16.287 25.076 13.623 1.00 58.78 176 LYS A O 1
#

Solvent-accessible surface area (backbone atoms only — not comparable to full-atom values): 10244 Å² total; per-residue (Å²): 135,77,84,58,90,94,49,63,67,53,80,68,51,73,82,52,77,82,48,53,78,78,70,60,78,61,92,61,46,67,59,52,56,45,61,70,44,42,65,60,32,53,53,49,25,67,78,39,68,90,50,65,36,56,61,53,49,52,50,47,52,53,50,50,52,52,51,50,52,55,49,46,56,56,60,30,49,53,65,79,78,45,39,72,51,43,68,30,93,88,49,10,71,59,43,42,49,45,48,29,34,39,52,33,16,76,64,28,70,71,17,25,70,60,50,50,36,70,88,57,38,57,57,68,16,57,76,42,35,20,56,54,83,55,95,61,84,80,55,76,77,44,86,68,59,76,74,76,49,62,70,55,72,53,40,70,70,55,55,52,51,52,53,51,51,52,53,52,54,52,55,56,58,77,74,106

Sequence (176 aa):
MKRVSGIVENYYPILEEKQYEASFFPWYSLLVFSGIATPTFVFFQWVFPTLPILLGGYSGIALSMLLYETLHALEHVDVERWRPLLEHQRFGSFWKLLYGFHLKHHASIGSNESISGFFGFPLPDILFRTYMNPESLYSHGKHGNPKDFAAPRPLFFICWLDNLAEILVKRSREKK

Secondary structure (DSSP, 8-state):
---BTTB-----S--SHHHHTTTS--TTHHHHHHHHHHHHHHHHHHHSTTS-HHHHHHHHHHHHHHHHHHHHHHHTS-HHHHHHHHT-TTTHHHHHHHHHHHHHHHH-TTSSTTTTTBTTB-HHHHHHT-----SS---TTSPPPGGGG------HHHHHHHHHHHHHHHHHHHT-

Radius of gyration: 19.12 Å; Cα contacts (8 Å, |Δi|>4): 162; chains: 1; bounding box: 43×40×58 Å

InterPro domains:
  IPR061426 TrhA, N-terminal extension domain [NF047868] (7-173)

Foldseek 3Di:
DDDDPPFDFQPQADDDPVVVVVQADDPCVLVVVLVVCVVVLVVVCVVVVPDPSNVCVSVVSVVQRVLVSVLSNVLNDAVVVCVCQCVDPPRNVVSLLQSQLLSLCSLEVLASVVNRPSSSDSVVCVVFFRHDGQPDDPHGGDGDDVVSHDGTDTPPVVVVVVVVVVVVVVVVVVVD

Mean predicted aligned error: 7.98 Å

pLDDT: mean 83.0, std 14.45, range [29.05, 98.31]